Protein AF-W8FT36-F1 (afdb_monomer_lite)

Radius of gyration: 13.04 Å; chains: 1; bounding box: 32×31×31 Å

Secondary structure (DSSP, 8-state):
--SSHHHHHHHHHHHHHHHHTT-TTS-STT-STTT----EEEETTTTEEEE-TT--HHHHHHHHHHH-

Organism: Larimichthys crocea (NCBI:txid215358)

pLDDT: mean 93.95, std 7.93, range [61.75, 98.5]

InterPro domains:
  IPR001211 Phospholipase A2 [PR00389] (2-20)
  IPR001211 Phospholipase A2 [PR00389] (39-53)
  IPR001211 Phospholipase A2 [PR00389] (58-68)
  IPR001211 Phospholipase A2 [PTHR11716] (1-68)
  IPR016090 Phospholipase A2-like, central domain [PF00068] (1-68)
  IPR016090 Phospholipase A2-like, central domain [SM00085] (1-68)
  IPR033113 Phospholipase A2, histidine active site [PS00118] (9-16)
  IPR036444 Phospholipase A2 domain superfamily [G3DSA:1.20.90.10] (1-68)
  IPR036444 Phospholipase A2 domain superfamily [SSF48619] (1-68)

Foldseek 3Di:
DQPDVVSVLVVQLVVLQVVLVVDPVQPPPQRHLVRDDFDWDAPPVVRDIDGDPPDDPSSSSSSVSVRD

Sequence (68 aa):
TPVDDLDRCCQVHDQCYSDAMQHPECWPIFDNPYTELYHYSCDEANRKVTCGRKNDECEMFICECDKK

Structure (mmCIF, N/CA/C/O backbone):
data_AF-W8FT36-F1
#
_entry.id   AF-W8FT36-F1
#
loop_
_atom_site.group_PDB
_atom_site.id
_atom_site.type_symbol
_atom_site.label_atom_id
_atom_site.label_alt_id
_atom_site.label_comp_id
_atom_site.label_asym_id
_atom_site.label_entity_id
_atom_site.label_seq_id
_atom_site.pdbx_PDB_ins_code
_atom_site.Cartn_x
_atom_site.Cartn_y
_atom_site.Cartn_z
_atom_site.occupancy
_atom_site.B_iso_or_equiv
_atom_site.auth_seq_id
_atom_site.auth_comp_id
_atom_site.auth_asym_id
_atom_site.auth_atom_id
_atom_site.pdbx_PDB_model_num
ATOM 1 N N . THR A 1 1 ? 1.527 -20.531 14.232 1.00 90.00 1 THR A N 1
ATOM 2 C CA . THR A 1 1 ? 0.068 -20.513 13.980 1.00 90.00 1 THR A CA 1
ATOM 3 C C . THR A 1 1 ? -0.489 -19.257 14.611 1.00 90.00 1 THR A C 1
ATOM 5 O O . THR A 1 1 ? 0.005 -18.958 15.694 1.00 90.00 1 THR A O 1
ATOM 8 N N . PRO A 1 2 ? -1.455 -18.555 13.986 1.00 97.38 2 PRO A N 1
ATOM 9 C CA . PRO A 1 2 ? -1.992 -17.311 14.533 1.00 97.38 2 PRO A CA 1
ATOM 10 C C . PRO A 1 2 ? -2.502 -17.483 15.963 1.00 97.38 2 PRO A C 1
ATOM 12 O O . PRO A 1 2 ? -3.204 -18.463 16.235 1.00 97.38 2 PRO A O 1
ATOM 15 N N . VAL A 1 3 ? -2.132 -16.573 16.863 1.00 98.06 3 VAL A N 1
ATOM 16 C CA . VAL A 1 3 ? -2.531 -16.629 18.282 1.00 98.06 3 VAL A CA 1
ATOM 17 C C . VAL A 1 3 ? -3.888 -15.978 18.546 1.00 98.06 3 VAL A C 1
ATOM 19 O O . VAL A 1 3 ? -4.570 -16.350 19.499 1.00 98.06 3 VAL A O 1
ATOM 22 N N . ASP A 1 4 ? -4.296 -15.058 17.677 1.00 98.19 4 ASP A N 1
ATOM 23 C CA . ASP A 1 4 ? -5.579 -14.365 17.697 1.00 98.19 4 ASP A CA 1
ATOM 24 C C . ASP A 1 4 ? -5.961 -13.886 16.280 1.00 98.19 4 ASP A C 1
ATOM 26 O O . ASP A 1 4 ? -5.298 -14.208 15.287 1.00 98.19 4 ASP A O 1
ATOM 30 N N . ASP A 1 5 ? -7.077 -13.162 16.173 1.00 98.25 5 ASP A N 1
ATOM 31 C CA . ASP A 1 5 ? -7.569 -12.653 14.890 1.00 98.25 5 ASP A CA 1
ATOM 32 C C . ASP A 1 5 ? -6.684 -11.538 14.316 1.00 98.25 5 ASP A C 1
ATOM 34 O O . ASP A 1 5 ? -6.602 -11.407 13.096 1.00 98.25 5 ASP A O 1
ATOM 38 N N . LEU A 1 6 ? -5.982 -10.775 15.160 1.00 98.06 6 LEU A N 1
ATOM 39 C CA . LEU A 1 6 ? -5.049 -9.749 14.697 1.00 98.06 6 LEU A CA 1
ATOM 40 C C . LEU A 1 6 ? -3.803 -10.396 14.078 1.00 98.06 6 LEU A C 1
ATOM 42 O O . LEU A 1 6 ? -3.384 -10.010 12.991 1.00 98.06 6 LEU A O 1
ATOM 46 N N . ASP A 1 7 ? -3.265 -11.434 14.716 1.00 98.38 7 ASP A N 1
AT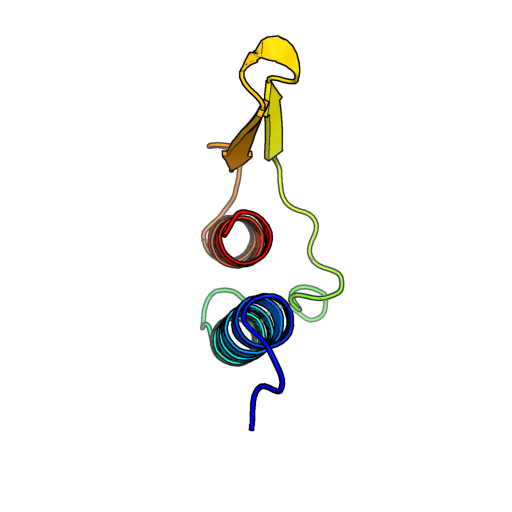OM 47 C CA . ASP A 1 7 ? -2.142 -12.220 14.196 1.00 98.38 7 ASP A CA 1
ATOM 48 C C . ASP A 1 7 ? -2.514 -12.940 12.886 1.00 98.38 7 ASP A C 1
ATOM 50 O O . ASP A 1 7 ? -1.683 -13.139 12.001 1.00 98.38 7 ASP A O 1
ATOM 54 N N . ARG A 1 8 ? -3.798 -13.276 12.694 1.00 98.25 8 ARG A N 1
ATOM 55 C CA . ARG A 1 8 ? -4.293 -13.781 11.406 1.00 98.25 8 ARG A CA 1
ATOM 56 C C . ARG A 1 8 ? -4.242 -12.712 10.314 1.00 98.25 8 ARG A C 1
ATOM 58 O O . ARG A 1 8 ? -3.907 -13.058 9.183 1.00 98.25 8 ARG A O 1
ATOM 65 N N . CYS A 1 9 ? -4.552 -11.452 10.623 1.00 98.38 9 CYS A N 1
ATOM 66 C CA . CYS A 1 9 ? -4.386 -10.354 9.667 1.00 98.38 9 CYS A CA 1
ATOM 67 C C . CYS A 1 9 ? -2.917 -10.220 9.251 1.00 98.38 9 CYS A C 1
ATOM 69 O O . CYS A 1 9 ? -2.632 -10.186 8.057 1.00 98.38 9 CYS A O 1
ATOM 71 N N . CYS A 1 10 ? -1.990 -10.258 10.214 1.00 98.38 10 CYS A N 1
ATOM 72 C CA . CYS A 1 10 ? -0.555 -10.231 9.926 1.00 98.38 10 CYS A CA 1
ATOM 73 C C . CYS A 1 10 ? -0.111 -11.433 9.081 1.00 98.38 10 CYS A C 1
ATOM 75 O O . CYS A 1 10 ? 0.592 -11.255 8.098 1.00 98.38 10 CYS A O 1
ATOM 77 N N . GLN A 1 11 ? -0.590 -12.646 9.376 1.00 98.25 11 GLN A N 1
ATOM 78 C CA . GLN A 1 11 ? -0.286 -13.824 8.557 1.00 98.25 11 GLN A CA 1
ATOM 79 C C . GLN A 1 11 ? -0.747 -13.659 7.095 1.00 98.25 11 GLN A C 1
ATOM 81 O O . GLN A 1 11 ? -0.059 -14.094 6.171 1.00 98.25 11 GLN A O 1
ATOM 86 N N . VAL A 1 12 ? -1.930 -13.075 6.877 1.00 98.25 12 VAL A N 1
ATOM 87 C CA . VAL A 1 12 ? -2.454 -12.798 5.529 1.00 98.25 12 VAL A CA 1
ATOM 88 C C . VAL A 1 12 ? -1.623 -11.719 4.835 1.00 98.25 12 VAL A C 1
ATOM 90 O O . VAL A 1 12 ? -1.338 -11.857 3.645 1.00 98.25 12 VAL A O 1
ATOM 93 N N . HIS A 1 13 ? -1.213 -10.683 5.567 1.00 98.44 13 HIS A N 1
ATOM 94 C CA . HIS A 1 13 ? -0.332 -9.625 5.072 1.00 98.44 13 HIS A CA 1
ATOM 95 C C . HIS A 1 13 ? 1.041 -10.173 4.658 1.00 98.44 13 HIS A C 1
ATOM 97 O O . HIS A 1 13 ? 1.454 -9.965 3.518 1.00 98.44 13 HIS A O 1
ATOM 103 N N . ASP A 1 14 ? 1.674 -10.989 5.505 1.00 98.12 14 ASP A N 1
ATOM 104 C CA . ASP A 1 14 ? 2.961 -11.641 5.227 1.00 98.12 14 ASP A CA 1
ATOM 105 C C . ASP A 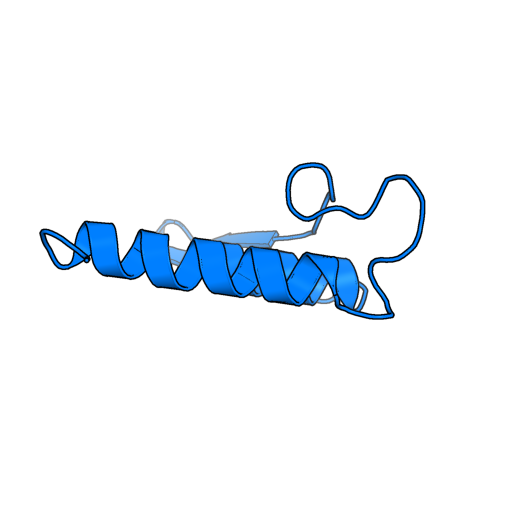1 14 ? 2.899 -12.528 3.972 1.00 98.12 14 ASP A C 1
ATOM 107 O O . ASP A 1 14 ? 3.816 -12.531 3.141 1.00 98.12 14 ASP A O 1
ATOM 111 N N . GLN A 1 15 ? 1.804 -13.278 3.800 1.00 98.25 15 GLN A N 1
ATOM 112 C CA . GLN A 1 15 ? 1.587 -14.063 2.585 1.00 98.25 15 GLN A CA 1
ATOM 113 C C . GLN A 1 15 ? 1.419 -13.155 1.361 1.00 98.25 15 GLN A C 1
ATOM 115 O O . GLN A 1 15 ? 2.002 -13.434 0.318 1.00 98.25 15 GLN A O 1
ATOM 120 N N . CYS A 1 16 ? 0.685 -12.048 1.492 1.00 98.12 16 CYS A N 1
ATOM 121 C CA . CYS A 1 16 ? 0.503 -11.082 0.410 1.00 98.12 16 CYS A CA 1
ATOM 122 C C . CYS A 1 16 ? 1.842 -10.465 -0.027 1.00 98.12 16 CYS A C 1
ATOM 124 O O . CYS A 1 16 ? 2.129 -10.394 -1.217 1.00 98.12 16 CYS A O 1
ATOM 126 N N . TYR A 1 17 ? 2.715 -10.111 0.919 1.00 96.62 17 TYR A N 1
ATOM 127 C CA . TYR A 1 17 ? 4.065 -9.623 0.620 1.00 96.62 17 TYR A CA 1
ATOM 128 C C . TYR A 1 17 ? 4.946 -10.701 -0.023 1.00 96.62 17 TYR A C 1
ATOM 130 O O . TYR A 1 17 ? 5.700 -10.410 -0.951 1.00 96.62 17 TYR A O 1
ATOM 138 N N . SER A 1 18 ? 4.818 -11.955 0.415 1.00 96.19 18 SER A N 1
ATOM 139 C CA . SER A 1 18 ? 5.513 -13.086 -0.214 1.00 96.19 18 SER A CA 1
ATOM 140 C C . SER A 1 18 ? 5.084 -13.278 -1.672 1.00 96.19 18 SER A C 1
ATOM 142 O O . SER A 1 18 ? 5.917 -13.599 -2.522 1.00 96.19 18 SER A O 1
ATOM 144 N N . ASP A 1 19 ? 3.803 -13.063 -1.972 1.00 95.88 19 ASP A N 1
ATOM 145 C CA . ASP A 1 19 ? 3.267 -13.110 -3.332 1.00 95.88 19 ASP A CA 1
ATOM 146 C C . ASP A 1 19 ? 3.737 -11.893 -4.152 1.00 95.88 19 ASP A C 1
ATOM 148 O O . ASP A 1 19 ? 4.145 -12.061 -5.300 1.00 95.88 19 ASP A O 1
ATOM 152 N N . ALA A 1 20 ? 3.789 -10.695 -3.553 1.00 94.25 20 ALA A N 1
ATOM 153 C CA . ALA A 1 20 ? 4.312 -9.478 -4.186 1.00 94.25 20 ALA A CA 1
ATOM 154 C C . ALA A 1 20 ? 5.783 -9.637 -4.606 1.00 94.25 20 ALA A C 1
ATOM 156 O O . ALA A 1 20 ? 6.147 -9.306 -5.729 1.00 94.25 20 ALA A O 1
ATOM 157 N N . MET A 1 21 ? 6.621 -10.235 -3.750 1.00 92.00 21 MET A N 1
ATOM 158 C CA . MET A 1 21 ? 8.030 -10.528 -4.065 1.00 92.00 21 MET A CA 1
ATOM 159 C C . MET A 1 21 ? 8.216 -11.517 -5.228 1.00 92.00 21 MET A C 1
ATOM 161 O O . MET A 1 21 ? 9.309 -11.618 -5.786 1.00 92.00 21 MET A O 1
ATOM 165 N N . GLN A 1 22 ? 7.179 -12.283 -5.569 1.00 92.50 22 GLN A N 1
ATOM 166 C CA . GLN A 1 22 ? 7.170 -13.215 -6.698 1.00 92.50 22 GLN A CA 1
ATOM 167 C C . GLN A 1 22 ? 6.430 -12.644 -7.915 1.00 92.50 22 GLN A C 1
ATOM 169 O O . GLN A 1 22 ? 6.403 -13.286 -8.968 1.00 92.50 22 GLN A O 1
ATOM 174 N N . HIS A 1 23 ? 5.820 -11.464 -7.782 1.00 91.38 23 HIS A N 1
ATOM 175 C CA . HIS A 1 23 ? 5.012 -10.861 -8.824 1.00 91.38 23 HIS A CA 1
ATOM 176 C C . HIS A 1 23 ? 5.912 -10.363 -9.970 1.00 91.38 23 HIS A C 1
ATOM 178 O O . HIS A 1 23 ? 6.884 -9.651 -9.715 1.00 91.38 23 HIS A O 1
ATOM 184 N N . PRO A 1 24 ? 5.624 -10.710 -11.239 1.00 90.12 24 PRO A N 1
ATOM 185 C CA . PRO A 1 24 ? 6.507 -10.389 -12.364 1.00 90.12 24 PRO A CA 1
ATOM 186 C C . PRO A 1 24 ? 6.665 -8.884 -12.602 1.00 90.12 24 PRO A C 1
ATOM 188 O O . PRO A 1 24 ? 7.728 -8.445 -13.029 1.00 90.12 24 PRO A O 1
ATOM 191 N N . GLU A 1 25 ? 5.634 -8.101 -12.286 1.00 90.12 25 GLU A N 1
ATOM 192 C CA . GLU A 1 25 ? 5.675 -6.637 -12.387 1.00 90.12 25 GLU A CA 1
ATOM 193 C C . GLU A 1 25 ? 6.447 -5.968 -11.230 1.00 90.12 25 GLU A C 1
ATOM 195 O O . GLU A 1 25 ? 6.679 -4.771 -11.286 1.00 90.12 25 GLU A O 1
ATOM 200 N N . CYS A 1 26 ? 6.895 -6.726 -10.218 1.00 87.12 26 CYS A N 1
ATOM 201 C CA . CYS A 1 26 ? 7.661 -6.241 -9.057 1.00 87.12 26 CYS A CA 1
ATOM 202 C C . CYS A 1 26 ? 9.150 -6.652 -9.114 1.00 87.12 26 CYS A C 1
ATOM 204 O O . CYS A 1 26 ? 9.722 -7.126 -8.134 1.00 87.12 26 CYS A O 1
ATOM 206 N N . TRP A 1 27 ? 9.776 -6.589 -10.295 1.00 79.06 27 TRP A N 1
ATOM 207 C CA . TRP A 1 27 ? 11.147 -7.086 -10.535 1.00 79.06 27 TRP A CA 1
ATOM 208 C C . TRP A 1 27 ? 12.285 -6.053 -10.718 1.00 79.06 27 TRP A C 1
ATOM 210 O O . TRP A 1 27 ? 13.451 -6.466 -10.773 1.00 79.06 27 TRP A O 1
ATOM 220 N N . PRO A 1 28 ? 12.048 -4.732 -10.815 1.00 74.44 28 PRO A N 1
ATOM 221 C CA . PRO A 1 28 ? 13.112 -3.735 -10.682 1.00 74.44 28 PRO A CA 1
ATOM 222 C C . PRO A 1 28 ? 13.761 -3.724 -9.284 1.00 74.44 28 PRO A C 1
ATOM 224 O O . PRO A 1 28 ? 13.174 -4.126 -8.288 1.00 74.44 28 PRO A O 1
ATOM 227 N N . ILE A 1 29 ? 15.011 -3.246 -9.194 1.00 61.75 29 ILE A N 1
ATOM 228 C CA . ILE A 1 29 ? 15.867 -3.329 -7.983 1.00 61.75 29 ILE A CA 1
ATOM 229 C C . ILE A 1 29 ? 15.250 -2.639 -6.742 1.00 61.75 29 ILE A C 1
ATOM 231 O O . ILE A 1 29 ? 15.651 -2.945 -5.618 1.00 61.75 29 ILE A O 1
ATOM 235 N N . PHE A 1 30 ? 14.294 -1.725 -6.928 1.00 63.12 30 PHE A N 1
ATOM 236 C CA . PHE A 1 30 ? 13.655 -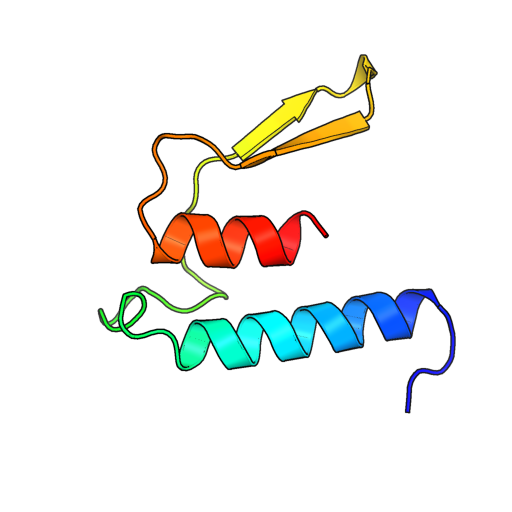0.960 -5.851 1.00 63.12 30 PHE A CA 1
ATOM 237 C C . PHE A 1 30 ? 12.223 -1.416 -5.523 1.00 63.12 30 PHE A C 1
ATOM 239 O O . PHE A 1 30 ? 11.690 -0.988 -4.496 1.00 63.12 30 PHE A O 1
ATOM 246 N N . ASP A 1 31 ? 11.677 -2.359 -6.294 1.00 67.06 31 ASP A N 1
ATOM 247 C CA . ASP A 1 31 ? 10.260 -2.724 -6.266 1.00 67.06 31 ASP A CA 1
ATOM 248 C C . ASP A 1 31 ? 10.064 -3.954 -5.378 1.00 67.06 31 ASP A C 1
ATOM 250 O O . ASP A 1 31 ? 9.744 -5.059 -5.812 1.00 67.06 31 ASP A O 1
ATOM 254 N N . ASN A 1 32 ? 10.350 -3.781 -4.087 1.00 81.06 32 ASN A N 1
ATOM 255 C CA . ASN A 1 32 ? 10.003 -4.768 -3.070 1.00 81.06 32 ASN A CA 1
ATOM 256 C C . ASN A 1 32 ? 8.900 -4.196 -2.171 1.00 81.06 32 ASN A C 1
ATOM 258 O O . ASN A 1 32 ? 8.843 -2.980 -1.964 1.00 81.06 32 ASN A O 1
ATOM 262 N N . PRO A 1 33 ? 8.059 -5.048 -1.565 1.00 90.56 33 PRO A N 1
ATOM 263 C CA . PRO A 1 33 ? 6.879 -4.580 -0.848 1.00 90.56 33 PRO A CA 1
ATOM 264 C C . PRO A 1 33 ? 7.206 -3.764 0.416 1.00 90.56 33 PRO A C 1
ATOM 266 O O . PRO A 1 33 ? 6.331 -3.118 0.982 1.00 90.56 33 PRO A O 1
ATOM 269 N N . TYR A 1 34 ? 8.467 -3.736 0.856 1.00 90.88 34 TYR A N 1
ATOM 270 C CA . TYR A 1 34 ? 8.908 -2.925 1.990 1.00 90.88 34 TYR A CA 1
ATOM 271 C C . TYR A 1 34 ? 9.375 -1.517 1.605 1.00 90.88 34 TYR A C 1
ATOM 273 O O . TYR A 1 34 ? 9.451 -0.656 2.482 1.00 90.88 34 TYR A O 1
ATOM 281 N N . THR A 1 35 ? 9.739 -1.279 0.341 1.00 90.94 35 THR A N 1
ATOM 282 C CA . THR A 1 35 ? 10.291 0.011 -0.112 1.00 90.94 35 THR A CA 1
ATOM 283 C C . THR A 1 35 ? 9.533 0.650 -1.264 1.00 90.94 35 THR A C 1
ATOM 285 O O . THR A 1 35 ? 9.784 1.824 -1.535 1.00 90.94 35 THR A O 1
ATOM 288 N N . GLU A 1 36 ? 8.633 -0.087 -1.915 1.00 92.44 36 GLU A N 1
ATOM 289 C CA . GLU A 1 36 ? 7.809 0.431 -3.004 1.00 92.44 36 GLU A CA 1
ATOM 290 C C . GLU A 1 36 ? 6.923 1.588 -2.530 1.00 92.44 36 GLU A C 1
ATOM 292 O O . GLU A 1 36 ? 6.291 1.523 -1.469 1.00 92.44 36 GLU A O 1
ATOM 297 N N . LEU A 1 37 ? 6.862 2.653 -3.328 1.00 94.25 37 LEU A N 1
ATOM 298 C CA . LEU A 1 37 ? 5.996 3.792 -3.065 1.00 94.25 37 LEU A CA 1
ATOM 299 C C . LEU A 1 37 ? 4.747 3.678 -3.924 1.00 94.25 37 LEU A C 1
ATOM 301 O O . LEU A 1 37 ? 4.809 3.775 -5.136 1.00 94.25 37 LEU A O 1
ATOM 305 N N . TYR A 1 38 ? 3.586 3.602 -3.288 1.00 96.06 38 TYR A N 1
ATOM 306 C CA . TYR A 1 38 ? 2.310 3.568 -3.992 1.00 96.06 38 TYR A CA 1
ATOM 307 C C . TYR A 1 38 ? 1.429 4.769 -3.627 1.00 96.06 38 TYR A C 1
ATOM 309 O O . TYR A 1 38 ? 1.518 5.375 -2.553 1.00 96.06 38 TYR A O 1
ATOM 317 N N . HIS A 1 39 ? 0.509 5.121 -4.520 1.00 98.19 39 HIS A N 1
ATOM 318 C CA . HIS A 1 39 ? -0.514 6.124 -4.265 1.00 98.19 39 HIS A CA 1
ATOM 319 C C . HIS A 1 39 ? -1.701 5.523 -3.507 1.00 98.19 39 HIS A C 1
ATOM 321 O O . HIS A 1 39 ? -2.322 4.553 -3.941 1.00 98.19 39 HIS A O 1
ATOM 327 N N . TYR A 1 40 ? -2.103 6.179 -2.420 1.00 98.31 40 TYR A N 1
ATOM 328 C CA . TYR A 1 40 ? -3.341 5.885 -1.702 1.00 98.31 40 TYR A CA 1
ATOM 329 C C . TYR A 1 40 ? -4.047 7.176 -1.273 1.00 98.31 40 TYR A C 1
ATOM 331 O O . TYR A 1 40 ? -3.496 8.277 -1.334 1.00 98.31 40 TYR A O 1
ATOM 339 N N . SER A 1 41 ? -5.298 7.041 -0.848 1.00 98.19 41 SER A N 1
ATOM 340 C CA . SER A 1 41 ? -6.061 8.104 -0.192 1.00 98.19 41 SER A CA 1
ATOM 341 C C . SER A 1 41 ? -6.788 7.548 1.026 1.00 98.19 41 SER A C 1
ATOM 343 O O . SER A 1 41 ? -7.173 6.377 1.037 1.00 98.19 41 SER A O 1
ATOM 345 N N . CYS A 1 42 ? -6.973 8.387 2.044 1.00 98.00 42 CYS A N 1
ATOM 346 C CA . CYS A 1 42 ? -7.717 8.057 3.252 1.00 98.00 42 CYS A CA 1
ATOM 347 C C . CYS A 1 42 ? -8.877 9.042 3.411 1.00 98.00 42 CYS A C 1
ATOM 349 O O . CYS A 1 42 ? -8.668 10.245 3.561 1.00 98.00 42 CYS A O 1
ATOM 351 N N . ASP A 1 43 ? -10.101 8.527 3.362 1.00 97.88 43 ASP A N 1
ATOM 352 C CA . ASP A 1 43 ? -11.291 9.240 3.808 1.00 97.88 43 ASP A CA 1
ATOM 353 C C . ASP A 1 43 ? -11.477 8.953 5.299 1.00 97.88 43 ASP A C 1
ATOM 355 O O . ASP A 1 43 ? -12.034 7.922 5.684 1.00 97.88 43 ASP A O 1
ATOM 359 N N . GLU A 1 44 ? -10.968 9.849 6.143 1.00 97.12 44 GLU A N 1
ATOM 360 C CA . GLU A 1 44 ? -11.003 9.688 7.600 1.00 97.12 44 GLU A CA 1
ATOM 361 C 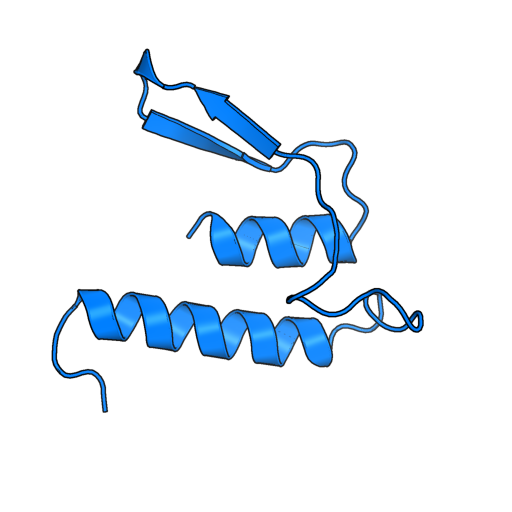C . GLU A 1 44 ? -12.432 9.666 8.156 1.00 97.12 44 GLU A C 1
ATOM 363 O O . GLU A 1 44 ? -12.717 8.923 9.098 1.00 97.12 44 GLU A O 1
ATOM 368 N N . ALA A 1 45 ? -13.347 10.431 7.551 1.00 98.06 45 ALA A N 1
ATOM 369 C CA . ALA A 1 45 ? -14.734 10.516 7.999 1.00 98.06 45 ALA A CA 1
ATOM 370 C C . ALA A 1 45 ? -15.459 9.175 7.822 1.00 98.06 45 ALA A C 1
ATOM 372 O O . ALA A 1 45 ? -16.220 8.761 8.698 1.00 98.06 45 ALA A O 1
ATOM 373 N N . ASN A 1 46 ? -15.175 8.474 6.721 1.00 97.88 46 ASN A N 1
ATOM 374 C CA . ASN A 1 46 ? -15.730 7.152 6.430 1.00 97.88 46 ASN A CA 1
ATOM 375 C C . ASN A 1 46 ? -14.787 5.993 6.797 1.00 97.88 46 ASN A C 1
ATOM 377 O O . ASN A 1 46 ? -15.135 4.837 6.556 1.00 97.88 46 ASN A O 1
ATOM 381 N N . ARG A 1 47 ? -13.608 6.285 7.370 1.00 97.00 47 ARG A N 1
ATOM 382 C CA . ARG A 1 47 ? -12.539 5.317 7.691 1.00 97.00 47 ARG A CA 1
ATOM 383 C C . ARG A 1 47 ? -12.200 4.407 6.510 1.00 97.00 47 ARG A C 1
ATOM 385 O O . ARG A 1 47 ? -12.067 3.194 6.658 1.00 97.00 47 ARG A O 1
ATOM 392 N N . LYS A 1 48 ? -12.109 4.996 5.318 1.00 97.94 48 LYS A N 1
ATOM 393 C CA . LYS A 1 48 ? -11.945 4.257 4.068 1.00 97.94 48 LYS A CA 1
ATOM 394 C C . LYS A 1 48 ? -10.616 4.592 3.410 1.00 97.94 48 LYS A C 1
ATOM 396 O O . LYS A 1 48 ? -10.419 5.702 2.922 1.00 97.94 48 LYS A O 1
ATOM 401 N N . VAL A 1 49 ? -9.749 3.591 3.315 1.00 98.25 49 VAL A N 1
ATOM 402 C CA . VAL A 1 49 ? -8.538 3.640 2.491 1.00 98.25 49 VAL A CA 1
ATOM 403 C C . VAL A 1 49 ? -8.884 3.225 1.058 1.00 98.25 49 VAL A C 1
ATOM 405 O O . VAL A 1 49 ? -9.691 2.322 0.834 1.00 98.25 49 VAL A O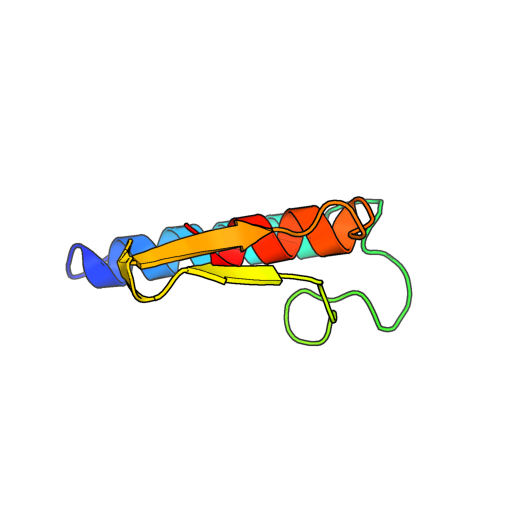 1
ATOM 408 N N . THR A 1 50 ? -8.318 3.914 0.068 1.00 98.31 50 THR A N 1
ATOM 409 C CA . THR A 1 50 ? -8.474 3.588 -1.359 1.00 98.31 50 THR A CA 1
ATOM 410 C C . THR A 1 50 ? -7.120 3.632 -2.055 1.00 98.31 50 THR A C 1
ATOM 412 O O . THR A 1 50 ? -6.463 4.674 -2.032 1.00 98.31 50 THR A O 1
ATOM 415 N N . CYS A 1 51 ? -6.746 2.535 -2.717 1.00 98.50 51 CYS A N 1
ATOM 416 C CA . CYS A 1 51 ? -5.570 2.476 -3.580 1.00 98.50 51 CYS A CA 1
ATOM 417 C C . CYS A 1 51 ? -5.788 3.300 -4.852 1.00 98.50 51 CYS A C 1
ATOM 419 O O . CYS A 1 51 ? -6.848 3.256 -5.487 1.00 98.50 51 CYS A O 1
ATOM 421 N N . GLY A 1 52 ? -4.814 4.151 -5.164 1.00 97.31 52 GLY A N 1
ATOM 422 C CA . GLY A 1 52 ? -4.919 5.178 -6.187 1.00 97.31 52 GLY A CA 1
ATOM 423 C C . GLY A 1 52 ? -4.858 4.599 -7.596 1.00 97.31 52 GLY A C 1
ATOM 424 O O . GLY A 1 52 ? -4.047 3.738 -7.899 1.00 97.31 52 GLY A O 1
ATOM 425 N N . ARG A 1 53 ? -5.652 5.152 -8.518 1.00 96.25 53 ARG A N 1
ATOM 426 C CA . ARG A 1 53 ? -5.647 4.749 -9.943 1.00 96.25 53 ARG A CA 1
ATOM 427 C C . ARG A 1 53 ? -4.351 5.071 -10.696 1.00 96.25 53 ARG A C 1
ATOM 429 O O . ARG A 1 53 ? -4.261 4.772 -11.879 1.00 96.25 53 ARG A O 1
ATOM 436 N N . LYS A 1 54 ? -3.431 5.791 -10.052 1.00 97.19 54 LYS A N 1
ATOM 437 C CA . LYS A 1 54 ? -2.119 6.127 -10.609 1.00 97.19 54 LYS A CA 1
ATOM 438 C C . LYS A 1 54 ? -1.105 5.007 -10.413 1.00 97.19 54 LYS A C 1
ATOM 440 O O . LYS A 1 54 ? -0.059 5.101 -11.033 1.00 97.19 54 LYS A O 1
ATOM 445 N N . ASN A 1 55 ? -1.434 4.023 -9.577 1.00 96.69 55 ASN A N 1
ATOM 446 C CA . ASN A 1 55 ? -0.562 2.897 -9.329 1.00 96.69 55 ASN A CA 1
ATOM 447 C C . ASN A 1 55 ? -0.427 2.053 -10.593 1.00 96.69 55 ASN A C 1
ATOM 449 O O . ASN A 1 55 ? -1.439 1.758 -11.244 1.00 96.69 55 ASN A O 1
ATOM 453 N N . ASP A 1 56 ? 0.796 1.652 -10.902 1.00 95.19 56 ASP A N 1
ATOM 454 C CA . ASP A 1 56 ? 1.041 0.515 -11.771 1.00 95.19 56 ASP A CA 1
ATOM 455 C C . ASP A 1 56 ? 0.632 -0.803 -11.091 1.00 95.19 56 ASP A C 1
ATOM 457 O O . ASP A 1 56 ? -0.010 -0.828 -10.035 1.00 95.19 56 ASP A O 1
ATOM 461 N N . GLU A 1 57 ? 0.922 -1.921 -11.745 1.00 95.69 57 GLU A N 1
ATOM 462 C CA . GLU A 1 57 ? 0.498 -3.228 -11.262 1.00 95.69 57 GLU A CA 1
ATOM 463 C C . GLU A 1 57 ? 1.181 -3.622 -9.945 1.00 95.69 57 GLU A C 1
ATOM 465 O O . GLU A 1 57 ? 0.498 -4.134 -9.054 1.00 95.69 57 GLU A O 1
ATOM 470 N N . CYS A 1 58 ? 2.475 -3.331 -9.777 1.00 94.88 58 CYS A N 1
ATOM 471 C CA . CYS A 1 58 ? 3.200 -3.653 -8.550 1.00 94.88 58 CYS A CA 1
ATOM 472 C C . CYS A 1 58 ? 2.756 -2.756 -7.388 1.00 94.88 58 CYS A C 1
ATOM 474 O O . CYS A 1 58 ? 2.355 -3.247 -6.327 1.00 94.88 58 CYS A O 1
ATOM 476 N N . GLU A 1 59 ? 2.727 -1.442 -7.619 1.00 96.44 59 GLU A N 1
ATOM 477 C CA . GLU A 1 59 ? 2.273 -0.441 -6.652 1.00 96.44 59 GLU A CA 1
ATOM 478 C C . GLU A 1 59 ? 0.830 -0.733 -6.193 1.00 96.44 59 GLU A C 1
ATOM 480 O O . GLU A 1 59 ? 0.483 -0.59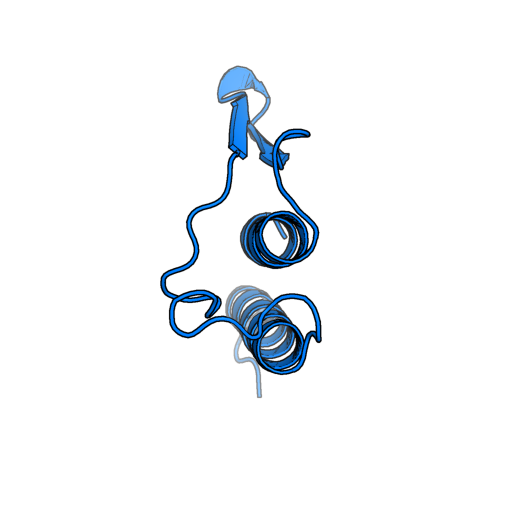6 -5.015 1.00 96.44 59 GLU A O 1
ATOM 485 N N . MET A 1 60 ? -0.042 -1.160 -7.117 1.00 97.56 60 MET A N 1
ATOM 486 C CA . MET A 1 60 ? -1.427 -1.514 -6.807 1.00 97.56 60 MET A CA 1
ATOM 487 C C . MET A 1 60 ? -1.501 -2.795 -5.982 1.00 97.56 60 MET A C 1
ATOM 489 O O . MET A 1 60 ? -2.258 -2.842 -5.012 1.00 97.56 60 MET A O 1
ATOM 493 N N . PHE A 1 61 ? -0.728 -3.817 -6.351 1.00 96.81 61 PHE A N 1
ATOM 494 C CA . PHE A 1 61 ? -0.703 -5.087 -5.638 1.00 96.81 61 PHE A CA 1
ATOM 495 C C . PHE A 1 61 ? -0.303 -4.885 -4.172 1.00 96.81 61 PHE A C 1
ATOM 497 O O . PHE A 1 61 ? -1.014 -5.332 -3.271 1.00 96.81 61 PHE A O 1
ATOM 504 N N . ILE A 1 62 ? 0.780 -4.141 -3.933 1.00 97.12 62 ILE A N 1
ATOM 505 C CA . ILE A 1 62 ? 1.301 -3.869 -2.587 1.00 97.12 62 ILE A CA 1
ATOM 506 C C . ILE A 1 62 ? 0.325 -2.992 -1.793 1.00 97.12 62 ILE A C 1
ATOM 508 O O . ILE A 1 62 ? -0.006 -3.322 -0.655 1.00 97.12 62 ILE A O 1
ATOM 512 N N . CYS A 1 63 ? -0.239 -1.942 -2.401 1.00 98.12 63 CYS A N 1
ATOM 513 C CA . CYS A 1 63 ? -1.252 -1.120 -1.735 1.00 98.12 63 CYS A CA 1
ATOM 514 C C . CYS A 1 63 ? -2.473 -1.943 -1.287 1.00 98.12 63 CYS A C 1
ATOM 516 O O . CYS A 1 63 ? -3.026 -1.730 -0.206 1.00 98.12 63 CYS A O 1
ATOM 518 N N . GLU A 1 64 ? -2.916 -2.897 -2.108 1.00 98.12 64 GLU A N 1
ATOM 519 C CA . GLU A 1 64 ? -4.035 -3.778 -1.773 1.00 98.12 64 GLU A CA 1
ATOM 520 C C . GLU A 1 64 ? -3.676 -4.823 -0.703 1.00 98.12 64 GLU A C 1
ATOM 522 O O . GLU A 1 64 ? -4.585 -5.294 -0.014 1.00 98.12 64 GLU A O 1
ATOM 527 N N . CYS A 1 65 ? -2.393 -5.160 -0.521 1.00 98.00 65 CYS A N 1
ATOM 528 C CA . CYS A 1 65 ? -1.926 -5.909 0.648 1.00 98.00 65 CYS A CA 1
ATOM 529 C C . CYS A 1 65 ? -2.087 -5.082 1.928 1.00 98.00 65 CYS A C 1
ATOM 531 O O . CYS A 1 65 ? -2.672 -5.575 2.889 1.00 98.00 65 CYS A O 1
ATOM 533 N N . ASP A 1 66 ? -1.642 -3.824 1.919 1.00 98.25 66 ASP A N 1
ATOM 534 C CA . ASP A 1 66 ? -1.647 -2.951 3.104 1.00 98.25 66 ASP A CA 1
ATOM 535 C C . ASP A 1 66 ? -3.040 -2.426 3.480 1.00 98.25 66 ASP A C 1
ATOM 537 O O . ASP A 1 66 ? -3.296 -2.066 4.629 1.00 98.25 66 ASP A O 1
ATOM 541 N N . LYS A 1 67 ? -3.962 -2.364 2.514 1.00 97.56 67 LYS A N 1
ATOM 542 C CA . LYS A 1 67 ? -5.350 -1.938 2.744 1.00 97.56 67 LYS A CA 1
ATOM 543 C C . LYS A 1 67 ? -6.196 -2.998 3.464 1.00 97.56 67 LYS A C 1
ATOM 545 O O . LYS A 1 67 ? -7.195 -2.629 4.086 1.00 97.56 67 LYS A O 1
ATOM 550 N N . LYS A 1 68 ? -5.896 -4.283 3.261 1.00 93.31 68 LYS A N 1
ATOM 551 C CA . LYS A 1 68 ? -6.698 -5.410 3.768 1.00 93.31 68 LYS A CA 1
ATOM 552 C C . LYS A 1 68 ? -6.579 -5.565 5.278 1.00 93.31 68 LYS A C 1
ATOM 554 O O . LYS A 1 68 ? -7.630 -5.893 5.872 1.00 93.31 68 LYS A O 1
#